Protein AF-A0A183KPL0-F1 (afdb_monomer_lite)

Structure (mmCIF, N/CA/C/O backbone):
data_AF-A0A183KPL0-F1
#
_entry.id   AF-A0A183KPL0-F1
#
loop_
_atom_site.group_PDB
_atom_site.id
_atom_site.type_symbol
_atom_site.label_atom_id
_atom_site.label_alt_id
_atom_site.label_comp_id
_atom_site.label_asym_id
_atom_site.label_entity_id
_atom_site.label_seq_id
_atom_site.pdbx_PDB_ins_code
_atom_site.Cartn_x
_atom_site.Cartn_y
_atom_site.Cartn_z
_atom_site.occupancy
_atom_site.B_iso_or_equiv
_atom_site.auth_seq_id
_atom_site.auth_comp_id
_atom_site.auth_asym_id
_atom_site.auth_atom_id
_atom_site.pdbx_PDB_model_num
ATOM 1 N N . MET A 1 1 ? 40.601 -4.378 -57.057 1.00 51.06 1 MET A N 1
ATOM 2 C CA . MET A 1 1 ? 39.256 -3.922 -56.635 1.00 51.06 1 MET A CA 1
ATOM 3 C C . MET A 1 1 ? 38.691 -4.946 -55.651 1.00 51.06 1 MET A C 1
ATOM 5 O O . MET A 1 1 ? 38.503 -6.078 -56.063 1.00 51.06 1 MET A O 1
ATOM 9 N N . LEU A 1 2 ? 38.488 -4.591 -54.373 1.00 55.47 2 LEU A N 1
ATOM 10 C CA . LEU A 1 2 ? 37.978 -5.483 -53.302 1.00 55.47 2 LEU A CA 1
ATOM 11 C C . LEU A 1 2 ? 36.997 -4.738 -52.357 1.00 55.47 2 LEU A C 1
ATOM 13 O O . LEU A 1 2 ? 37.082 -4.839 -51.141 1.00 55.47 2 LEU A O 1
ATOM 17 N N . LEU A 1 3 ? 36.081 -3.934 -52.907 1.00 63.94 3 LEU A N 1
ATOM 18 C CA . LEU A 1 3 ? 35.118 -3.117 -52.141 1.00 63.94 3 LEU A CA 1
ATOM 19 C C . LEU A 1 3 ? 33.725 -3.741 -51.838 1.00 63.94 3 LEU A C 1
ATOM 21 O O . LEU A 1 3 ? 33.065 -3.252 -50.922 1.00 63.94 3 LEU A O 1
ATOM 25 N N . PRO A 1 4 ? 33.217 -4.785 -52.531 1.00 68.69 4 PRO A N 1
ATOM 26 C CA . PRO A 1 4 ? 31.836 -5.229 -52.304 1.00 68.69 4 PRO A CA 1
ATOM 27 C C . PRO A 1 4 ? 31.646 -6.060 -51.023 1.00 68.69 4 PRO A C 1
ATOM 29 O O . PRO A 1 4 ? 30.597 -5.956 -50.392 1.00 68.69 4 PRO A O 1
ATOM 32 N N . LEU A 1 5 ? 32.654 -6.835 -50.598 1.00 66.62 5 LEU A N 1
ATOM 33 C CA . LEU A 1 5 ? 32.546 -7.713 -49.421 1.00 66.62 5 LEU A CA 1
ATOM 34 C C . LEU A 1 5 ? 32.454 -6.911 -48.109 1.00 66.62 5 LEU A C 1
ATOM 36 O O . LEU A 1 5 ? 31.577 -7.152 -47.285 1.00 66.62 5 LEU A O 1
ATOM 40 N N . THR A 1 6 ? 33.289 -5.879 -47.975 1.00 78.50 6 THR A N 1
ATOM 41 C CA . THR A 1 6 ? 33.370 -5.030 -46.773 1.00 78.50 6 THR A CA 1
ATOM 42 C C . THR A 1 6 ? 32.115 -4.179 -46.559 1.00 78.50 6 THR A C 1
ATOM 44 O O . THR A 1 6 ? 31.750 -3.843 -45.432 1.00 78.50 6 THR A O 1
ATOM 47 N N . THR A 1 7 ? 31.410 -3.843 -47.642 1.00 80.75 7 THR A N 1
ATOM 48 C CA . THR A 1 7 ? 30.152 -3.089 -47.577 1.00 80.75 7 THR A CA 1
ATOM 49 C C . THR A 1 7 ? 28.994 -3.977 -47.109 1.00 80.75 7 THR A C 1
ATOM 51 O O . THR A 1 7 ? 28.149 -3.521 -46.336 1.00 80.75 7 THR A O 1
ATOM 54 N N . ALA A 1 8 ? 28.973 -5.246 -47.533 1.00 83.81 8 ALA A N 1
ATOM 55 C CA . ALA A 1 8 ? 27.986 -6.232 -47.095 1.00 83.81 8 ALA A CA 1
ATOM 56 C C . ALA A 1 8 ? 28.159 -6.589 -45.609 1.00 83.81 8 ALA A C 1
ATOM 58 O O . ALA A 1 8 ? 27.177 -6.619 -44.866 1.00 83.81 8 ALA A O 1
ATOM 59 N N . GLU A 1 9 ? 29.398 -6.770 -45.146 1.00 87.19 9 GLU A N 1
ATOM 60 C CA . GLU A 1 9 ? 29.716 -7.016 -43.731 1.00 87.19 9 GLU A CA 1
ATOM 61 C C . GLU A 1 9 ? 29.196 -5.881 -42.836 1.00 87.19 9 GLU A C 1
ATOM 63 O O . GLU A 1 9 ? 28.419 -6.122 -41.910 1.00 87.19 9 GLU A O 1
ATOM 68 N N . LYS A 1 10 ? 29.499 -4.625 -43.190 1.00 90.44 10 LYS A N 1
ATOM 69 C CA . LYS A 1 10 ? 29.044 -3.440 -42.445 1.00 90.44 10 LYS A CA 1
ATOM 70 C C . LYS A 1 10 ? 27.518 -3.299 -42.405 1.00 90.44 10 LYS A C 1
ATOM 72 O O . LYS A 1 10 ? 26.953 -2.863 -41.401 1.00 90.44 10 LYS A O 1
ATOM 77 N N . TRP A 1 11 ?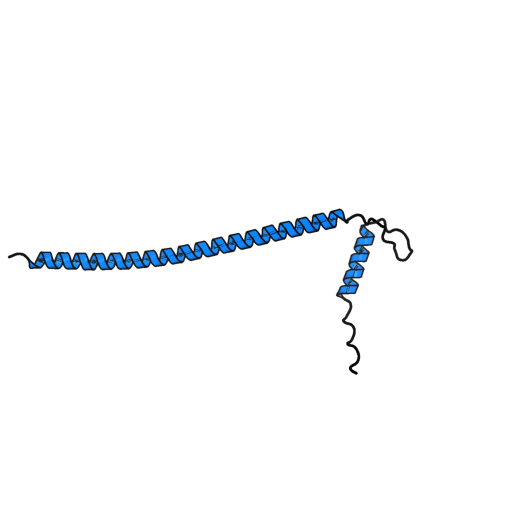 26.833 -3.662 -43.488 1.00 85.25 11 TRP A N 1
ATOM 78 C CA . TRP A 1 11 ? 25.368 -3.690 -43.528 1.00 85.25 11 TRP A CA 1
ATOM 79 C C . TRP A 1 11 ? 24.798 -4.741 -42.572 1.00 85.25 11 TRP A C 1
ATOM 81 O O . TRP A 1 11 ? 23.839 -4.472 -41.849 1.00 85.25 11 TRP A O 1
ATOM 91 N N . THR A 1 12 ? 25.423 -5.917 -42.532 1.00 91.62 12 THR A N 1
ATOM 92 C CA . THR A 1 12 ? 25.003 -7.037 -41.683 1.00 91.62 12 THR A CA 1
ATOM 93 C C . THR A 1 12 ? 25.176 -6.703 -40.200 1.00 91.62 12 THR A C 1
ATOM 95 O O . THR A 1 12 ? 24.269 -6.938 -39.400 1.00 91.62 12 THR A O 1
ATOM 98 N N . GLU A 1 13 ? 26.295 -6.075 -39.832 1.00 92.12 13 GLU A N 1
ATOM 99 C CA . GLU A 1 13 ? 26.539 -5.584 -38.471 1.00 92.12 13 GLU A CA 1
ATOM 100 C C . GLU A 1 13 ? 25.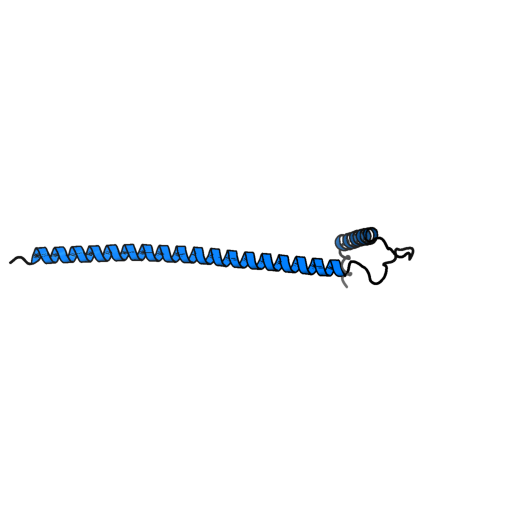518 -4.523 -38.039 1.00 92.12 13 GLU A C 1
ATOM 102 O O . GLU A 1 13 ? 24.998 -4.591 -36.925 1.00 92.12 13 GLU A O 1
ATOM 107 N N . ASN A 1 14 ? 25.170 -3.578 -38.919 1.00 91.25 14 ASN A N 1
ATOM 108 C CA . ASN A 1 14 ? 24.184 -2.538 -38.614 1.00 91.25 14 ASN A CA 1
ATOM 109 C C . ASN A 1 14 ? 22.778 -3.130 -38.394 1.00 91.25 14 ASN A C 1
ATOM 111 O O . ASN A 1 14 ? 22.099 -2.801 -37.420 1.00 91.25 14 ASN A O 1
ATOM 115 N N . VAL A 1 15 ? 22.363 -4.077 -39.243 1.00 94.19 15 VAL A N 1
ATOM 116 C CA . VAL A 1 15 ? 21.092 -4.803 -39.074 1.00 94.19 15 VAL A CA 1
ATOM 117 C C . VAL A 1 15 ? 21.077 -5.598 -37.761 1.00 94.19 15 VAL A C 1
ATOM 119 O O . VAL A 1 15 ? 20.074 -5.580 -37.038 1.00 94.19 15 VAL A O 1
ATOM 122 N N . LYS A 1 16 ? 22.191 -6.251 -37.403 1.00 95.81 16 LYS A N 1
ATOM 123 C CA . LYS A 1 16 ? 22.325 -6.984 -36.135 1.00 95.81 16 LYS A CA 1
ATOM 124 C C . LYS A 1 16 ? 22.218 -6.048 -34.930 1.00 95.81 16 LYS A C 1
ATOM 126 O O . LYS A 1 16 ? 21.392 -6.289 -34.052 1.00 95.81 16 LYS A O 1
ATOM 131 N N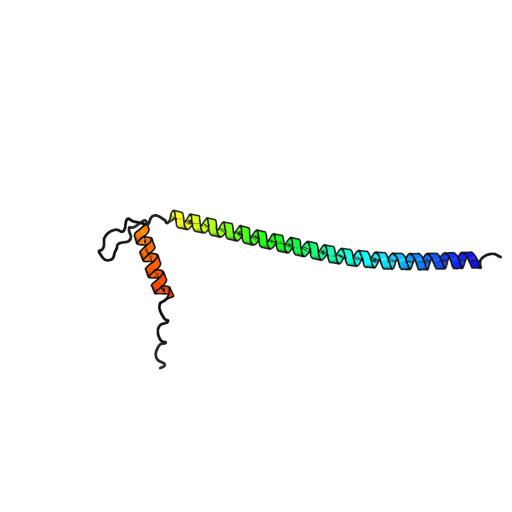 . ALA A 1 17 ? 22.969 -4.947 -34.929 1.00 92.38 17 ALA A N 1
ATOM 132 C CA . ALA A 1 17 ? 22.946 -3.951 -33.859 1.00 92.38 17 ALA A CA 1
ATOM 133 C C . ALA A 1 17 ? 21.553 -3.315 -33.688 1.00 92.38 17 ALA A C 1
ATOM 135 O O . ALA A 1 17 ? 21.079 -3.136 -32.565 1.00 92.38 17 ALA A O 1
ATOM 136 N N . HIS A 1 18 ? 20.849 -3.032 -34.789 1.00 91.25 18 HIS A N 1
ATOM 137 C CA . HIS A 1 18 ? 19.478 -2.521 -34.751 1.00 91.25 18 HIS A CA 1
ATOM 138 C C . HIS A 1 18 ? 18.494 -3.521 -34.117 1.00 91.25 18 HIS A C 1
ATOM 140 O O . HIS A 1 18 ? 17.617 -3.143 -33.330 1.00 91.25 18 HIS A O 1
ATOM 146 N N . THR A 1 19 ? 18.665 -4.809 -34.421 1.00 95.44 19 THR A N 1
ATOM 147 C CA . THR A 1 19 ? 17.844 -5.892 -33.866 1.00 95.44 19 THR A CA 1
ATOM 148 C C . THR A 1 19 ? 18.097 -6.066 -32.366 1.00 95.44 19 THR A C 1
ATOM 150 O O . THR A 1 19 ? 17.146 -6.102 -31.583 1.00 95.44 19 THR A O 1
ATOM 153 N N . GLU A 1 20 ? 19.365 -6.091 -31.946 1.00 94.69 20 GLU A N 1
ATOM 154 C CA . GLU A 1 20 ? 19.769 -6.175 -30.534 1.00 94.69 20 GLU A CA 1
ATOM 155 C C . GLU A 1 20 ? 19.241 -4.985 -29.722 1.00 94.69 20 GLU A C 1
ATOM 157 O O . GLU A 1 20 ? 18.653 -5.172 -28.655 1.00 94.69 20 GLU A O 1
ATOM 162 N N . HIS A 1 21 ? 19.363 -3.764 -30.251 1.00 87.44 21 HIS A N 1
ATOM 163 C CA . HIS A 1 21 ? 18.836 -2.562 -29.605 1.00 87.44 21 HIS A CA 1
ATOM 164 C C . HIS A 1 21 ? 17.309 -2.617 -29.439 1.00 87.44 21 HIS A C 1
ATOM 166 O O . HIS A 1 21 ? 16.764 -2.232 -28.400 1.00 87.44 21 HIS A O 1
ATOM 172 N N . THR A 1 22 ? 16.600 -3.133 -30.445 1.00 96.31 22 THR A N 1
ATOM 173 C CA . THR A 1 22 ? 15.144 -3.301 -30.386 1.00 96.31 22 THR A CA 1
ATOM 174 C C . THR A 1 22 ? 14.743 -4.297 -29.299 1.00 96.31 22 THR A C 1
ATOM 176 O O . THR A 1 22 ? 13.817 -4.028 -28.530 1.00 96.31 22 THR A O 1
ATOM 179 N N . GLU A 1 23 ? 15.449 -5.422 -29.193 1.00 95.94 23 GLU A N 1
ATOM 180 C CA . GLU A 1 23 ? 15.169 -6.439 -28.181 1.00 95.94 23 GLU A CA 1
ATOM 181 C C . GLU A 1 23 ? 15.498 -5.946 -26.763 1.00 95.94 23 GLU A C 1
ATOM 183 O O . GLU A 1 23 ? 14.667 -6.062 -25.858 1.00 95.94 23 GLU A O 1
ATOM 188 N N . ALA A 1 24 ? 16.640 -5.278 -26.580 1.00 94.38 24 ALA A N 1
ATOM 189 C CA . ALA A 1 24 ? 17.002 -4.647 -25.312 1.00 94.38 24 ALA A CA 1
ATOM 190 C C . ALA A 1 24 ? 15.948 -3.615 -24.866 1.00 94.38 24 ALA A C 1
ATOM 192 O O . ALA A 1 24 ? 15.514 -3.617 -23.711 1.00 94.38 24 ALA A O 1
ATOM 193 N N . ASN A 1 25 ? 15.452 -2.778 -25.784 1.00 92.44 25 ASN A N 1
ATOM 194 C CA . ASN A 1 25 ? 14.423 -1.783 -25.477 1.00 92.44 25 ASN A CA 1
ATOM 195 C C . ASN A 1 25 ? 13.087 -2.423 -25.047 1.00 92.44 25 ASN A C 1
ATOM 197 O O . ASN A 1 25 ? 12.415 -1.919 -24.142 1.00 92.44 25 ASN A O 1
ATOM 201 N N . LYS A 1 26 ? 12.694 -3.563 -25.639 1.00 96.00 26 LYS A N 1
ATOM 202 C CA . LYS A 1 26 ? 11.517 -4.324 -25.177 1.00 96.00 26 LYS A CA 1
ATOM 203 C C . LYS A 1 26 ? 11.703 -4.823 -23.744 1.00 96.00 26 LYS A C 1
ATOM 205 O O . LYS A 1 26 ? 10.794 -4.669 -22.924 1.00 96.00 26 LYS A O 1
ATOM 210 N N . GLN A 1 27 ? 12.871 -5.383 -23.425 1.00 92.38 27 GLN A N 1
ATOM 211 C CA . GLN A 1 27 ? 13.167 -5.877 -22.077 1.00 92.38 27 GLN A CA 1
ATOM 212 C C . GLN A 1 27 ? 13.155 -4.748 -21.042 1.00 92.38 27 GLN A C 1
ATOM 214 O O . GLN A 1 27 ? 12.555 -4.901 -19.976 1.00 92.38 27 GLN A O 1
ATOM 219 N N . VAL A 1 28 ? 13.725 -3.586 -21.376 1.00 94.81 28 VAL A N 1
ATOM 220 C CA . VAL A 1 28 ? 13.692 -2.389 -20.521 1.00 94.81 28 VAL A CA 1
ATOM 221 C C . VAL A 1 28 ? 12.255 -1.946 -20.243 1.00 94.81 28 VAL A C 1
ATOM 223 O O . VAL A 1 28 ? 11.904 -1.698 -19.088 1.00 94.81 28 VAL A O 1
ATOM 226 N N . LYS A 1 29 ? 11.387 -1.901 -21.263 1.00 94.50 29 LYS A N 1
ATOM 227 C CA . LYS A 1 29 ? 9.963 -1.559 -21.084 1.00 94.50 29 LYS A CA 1
ATOM 228 C C . LYS A 1 29 ? 9.242 -2.547 -20.165 1.00 94.50 29 LYS A C 1
ATOM 230 O O . LYS A 1 29 ? 8.506 -2.122 -19.275 1.00 94.50 29 LYS A O 1
ATOM 235 N N . LYS A 1 30 ? 9.491 -3.850 -20.331 1.00 93.25 30 LYS A N 1
ATOM 236 C CA . LYS A 1 30 ? 8.927 -4.894 -19.461 1.00 93.25 30 LYS A CA 1
ATOM 237 C C . LYS A 1 30 ? 9.401 -4.746 -18.012 1.00 93.25 30 LYS A C 1
ATOM 239 O O . LYS A 1 30 ? 8.588 -4.811 -17.094 1.00 93.25 30 LYS A O 1
ATOM 244 N N . ASN A 1 31 ? 10.695 -4.500 -17.799 1.00 89.75 31 ASN A N 1
ATOM 245 C CA . ASN A 1 31 ? 11.254 -4.274 -16.465 1.00 89.75 31 ASN A CA 1
ATOM 246 C C . ASN A 1 31 ? 10.631 -3.033 -15.807 1.00 89.75 31 ASN A C 1
ATOM 248 O O . ASN A 1 31 ? 10.178 -3.106 -14.666 1.00 89.75 31 ASN A O 1
ATOM 252 N N . ARG A 1 32 ? 10.509 -1.927 -16.553 1.00 93.75 32 ARG A N 1
ATOM 253 C CA . ARG A 1 32 ? 9.866 -0.699 -16.069 1.00 93.75 32 ARG A CA 1
ATOM 254 C C . ARG A 1 32 ? 8.441 -0.957 -15.574 1.00 93.75 32 ARG A C 1
ATOM 256 O O . ARG A 1 32 ? 8.108 -0.514 -14.479 1.00 93.75 32 ARG A O 1
ATOM 263 N N . ALA A 1 33 ? 7.635 -1.688 -16.344 1.00 93.44 33 ALA A N 1
ATOM 264 C CA . ALA A 1 33 ? 6.266 -2.030 -15.956 1.00 93.44 33 ALA A CA 1
ATOM 265 C C . ALA A 1 33 ? 6.223 -2.888 -14.677 1.00 93.44 33 ALA A C 1
ATOM 267 O O . ALA A 1 33 ? 5.484 -2.579 -13.745 1.00 93.44 33 ALA A O 1
ATOM 268 N N . ASN A 1 34 ? 7.069 -3.919 -14.588 1.00 92.31 34 ASN A N 1
ATOM 269 C CA . ASN A 1 34 ? 7.151 -4.772 -13.399 1.00 92.31 34 ASN A CA 1
ATOM 270 C C . ASN A 1 34 ? 7.581 -3.990 -12.148 1.00 92.31 34 ASN A C 1
ATOM 272 O O . ASN A 1 34 ? 7.024 -4.186 -11.069 1.00 92.31 34 ASN A O 1
ATOM 276 N N . LYS A 1 35 ? 8.557 -3.085 -12.290 1.00 91.12 35 LYS A N 1
ATOM 277 C CA . LYS A 1 35 ? 9.032 -2.233 -11.196 1.00 91.12 35 LYS A CA 1
ATOM 278 C C . LYS A 1 35 ? 7.941 -1.280 -10.710 1.00 91.12 35 LYS A C 1
ATOM 280 O O . LYS A 1 35 ? 7.809 -1.095 -9.505 1.00 91.12 35 LYS A O 1
ATOM 285 N N . GLN A 1 36 ? 7.161 -0.705 -11.625 1.00 93.00 36 GLN A N 1
ATOM 286 C CA . GLN A 1 36 ? 6.034 0.152 -11.266 1.00 93.00 36 GLN A CA 1
ATOM 287 C C . GLN A 1 36 ? 4.977 -0.621 -10.469 1.00 93.00 36 GLN A C 1
ATOM 289 O O . GLN A 1 36 ? 4.601 -0.172 -9.392 1.00 93.00 36 GLN A O 1
ATOM 294 N N . LYS A 1 37 ? 4.590 -1.817 -10.931 1.00 95.06 37 LYS A N 1
ATOM 295 C CA . LYS A 1 37 ? 3.638 -2.675 -10.213 1.00 95.06 37 LYS A CA 1
ATOM 296 C C . LYS A 1 37 ? 4.111 -3.015 -8.794 1.00 95.06 37 LYS A C 1
ATOM 298 O O . LYS A 1 37 ? 3.354 -2.889 -7.843 1.00 95.06 37 LYS A O 1
ATOM 303 N N . CYS A 1 38 ? 5.388 -3.374 -8.642 1.00 85.69 38 CYS A N 1
ATOM 304 C CA . CYS A 1 38 ? 5.982 -3.633 -7.328 1.00 85.69 38 CYS A CA 1
ATOM 305 C C . CYS A 1 38 ? 5.919 -2.397 -6.413 1.00 85.69 38 CYS A C 1
ATOM 307 O O . CYS A 1 38 ? 5.607 -2.509 -5.230 1.00 85.69 38 CYS A O 1
ATOM 309 N N . MET A 1 39 ? 6.181 -1.206 -6.959 1.00 89.31 39 MET A N 1
ATOM 310 C CA . MET A 1 39 ? 6.095 0.034 -6.190 1.00 89.31 39 MET A CA 1
ATOM 311 C C . MET A 1 39 ? 4.658 0.319 -5.727 1.00 89.31 39 MET A C 1
ATOM 313 O O . MET A 1 39 ? 4.459 0.699 -4.578 1.00 89.31 39 MET A O 1
ATOM 317 N N . GLU A 1 40 ? 3.663 0.113 -6.593 1.00 91.56 40 GLU A N 1
ATOM 318 C CA . GLU A 1 40 ? 2.241 0.287 -6.264 1.00 91.56 40 GLU A CA 1
ATOM 319 C C . GLU A 1 40 ? 1.794 -0.678 -5.153 1.00 91.56 40 GLU A C 1
ATOM 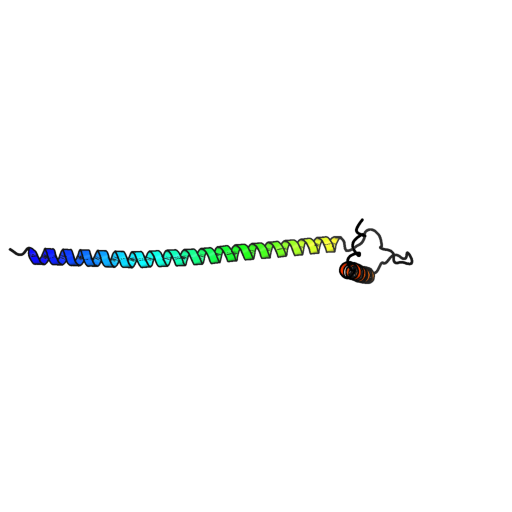321 O O . GLU A 1 40 ? 1.169 -0.244 -4.183 1.00 91.56 40 GLU A O 1
ATOM 326 N N . ASP A 1 41 ? 2.196 -1.953 -5.223 1.00 92.38 41 ASP A N 1
ATOM 327 C CA . ASP A 1 41 ? 1.901 -2.957 -4.190 1.00 92.38 41 ASP A CA 1
ATOM 328 C C . ASP A 1 41 ? 2.525 -2.587 -2.827 1.00 92.38 41 ASP A C 1
ATOM 330 O O . ASP A 1 41 ? 1.897 -2.749 -1.772 1.00 92.38 41 ASP A O 1
ATOM 334 N N . LEU A 1 42 ? 3.753 -2.050 -2.833 1.00 92.00 42 LEU A N 1
ATOM 335 C CA . LEU A 1 42 ? 4.434 -1.573 -1.625 1.00 92.00 42 LEU A CA 1
ATOM 336 C C . LEU A 1 42 ? 3.733 -0.355 -1.017 1.00 92.00 42 LEU A C 1
ATOM 338 O O . LEU A 1 42 ? 3.506 -0.325 0.195 1.00 92.00 42 LEU A O 1
ATOM 342 N N . VAL A 1 43 ? 3.369 0.629 -1.846 1.00 92.44 43 VAL A N 1
ATOM 343 C CA . VAL A 1 43 ? 2.636 1.827 -1.407 1.00 92.44 43 VAL A CA 1
ATOM 344 C C . VAL A 1 43 ? 1.297 1.425 -0.792 1.00 92.44 43 VAL A C 1
ATOM 346 O O . VAL A 1 43 ? 1.006 1.811 0.339 1.00 92.44 43 VAL A O 1
ATOM 349 N N . TRP A 1 44 ? 0.527 0.575 -1.475 1.00 91.12 44 TRP A N 1
ATOM 350 C CA . TRP A 1 44 ? -0.752 0.066 -0.979 1.00 91.12 44 TRP A CA 1
ATOM 351 C C . TRP A 1 44 ? -0.619 -0.654 0.370 1.00 91.12 44 TRP A C 1
ATOM 353 O O . TRP A 1 44 ? -1.397 -0.421 1.300 1.00 91.12 44 TRP A O 1
ATOM 363 N N . THR A 1 45 ? 0.400 -1.504 0.509 1.00 92.75 45 THR A N 1
ATOM 364 C CA . THR A 1 45 ? 0.666 -2.232 1.757 1.00 92.75 45 THR A CA 1
ATOM 365 C C . THR A 1 45 ? 1.026 -1.276 2.898 1.00 92.75 45 THR A C 1
ATOM 367 O O . THR A 1 45 ? 0.518 -1.427 4.012 1.00 92.75 45 THR A O 1
ATOM 370 N N . GLY A 1 46 ? 1.854 -0.264 2.621 1.00 89.75 46 GLY A N 1
ATOM 371 C CA . GLY A 1 46 ? 2.222 0.770 3.588 1.00 89.75 46 GLY A CA 1
ATOM 372 C C . GLY A 1 46 ? 1.020 1.591 4.060 1.00 89.75 46 GLY A C 1
ATOM 373 O O . GLY A 1 46 ? 0.843 1.789 5.264 1.00 89.75 46 GLY A O 1
ATOM 374 N N . GLU A 1 47 ? 0.149 2.009 3.139 1.00 90.12 47 GLU A N 1
ATOM 375 C CA . GLU A 1 47 ? -1.080 2.734 3.476 1.00 90.12 47 GLU A CA 1
ATOM 376 C C . GLU A 1 47 ? -2.023 1.901 4.347 1.00 90.12 47 GLU A C 1
ATOM 378 O O . GLU A 1 47 ? -2.539 2.398 5.353 1.00 90.12 47 GLU A O 1
ATOM 383 N N . LYS A 1 48 ? -2.236 0.628 3.992 1.00 93.38 48 LYS A N 1
ATOM 384 C CA . LYS A 1 48 ? -3.085 -0.280 4.770 1.00 93.38 48 LYS A CA 1
ATOM 385 C C . LYS A 1 48 ? -2.543 -0.460 6.190 1.00 93.38 48 LYS A C 1
ATOM 387 O O . LYS A 1 48 ? -3.292 -0.291 7.151 1.00 93.38 48 LYS A O 1
ATOM 392 N N . ALA A 1 49 ? -1.240 -0.706 6.329 1.00 89.06 49 ALA A N 1
ATOM 393 C CA . ALA A 1 49 ? -0.594 -0.829 7.633 1.00 89.06 49 ALA A CA 1
ATOM 394 C C . ALA A 1 49 ? -0.728 0.456 8.473 1.00 89.06 49 ALA A C 1
ATOM 396 O O . ALA A 1 49 ? -1.041 0.387 9.662 1.00 89.06 49 ALA A O 1
ATOM 397 N N . ALA A 1 50 ? -0.556 1.637 7.869 1.00 88.06 50 ALA A N 1
ATOM 398 C CA . ALA A 1 50 ? -0.727 2.915 8.561 1.00 88.06 50 ALA A CA 1
ATOM 399 C C . ALA A 1 50 ? -2.171 3.128 9.053 1.00 88.06 50 ALA A C 1
ATOM 401 O O . ALA A 1 50 ? -2.382 3.588 10.180 1.00 88.06 50 ALA A O 1
ATOM 402 N N . ARG A 1 51 ? -3.173 2.758 8.243 1.00 89.44 51 ARG A N 1
ATOM 403 C CA . ARG A 1 51 ? -4.590 2.798 8.643 1.00 89.44 51 ARG A CA 1
ATOM 404 C C . ARG A 1 51 ? -4.866 1.863 9.818 1.00 89.44 51 ARG A C 1
ATOM 406 O O . ARG A 1 51 ? -5.472 2.300 10.796 1.00 89.44 51 ARG A O 1
ATOM 413 N N . ASP A 1 52 ? -4.363 0.633 9.776 1.00 88.19 52 ASP A N 1
ATOM 414 C CA . ASP A 1 52 ? -4.538 -0.342 10.859 1.00 88.19 52 ASP A CA 1
ATOM 415 C C . ASP A 1 52 ? -3.881 0.130 12.168 1.00 88.19 52 ASP A C 1
ATOM 417 O O . ASP A 1 52 ? -4.479 0.043 13.246 1.00 88.19 52 ASP A O 1
ATOM 421 N N . VAL A 1 53 ? -2.678 0.714 12.092 1.00 88.31 53 VAL A N 1
ATOM 422 C CA . VAL A 1 53 ? -2.000 1.324 13.250 1.00 88.31 53 VAL A CA 1
ATOM 423 C C . VAL A 1 53 ? -2.823 2.480 13.828 1.00 88.31 53 VAL A C 1
ATOM 425 O O . VAL A 1 53 ? -2.996 2.562 15.050 1.00 88.31 53 VAL A O 1
ATOM 428 N N . ASN A 1 54 ? -3.378 3.347 12.977 1.00 86.69 54 ASN A N 1
ATOM 429 C CA . ASN A 1 54 ? -4.244 4.443 13.413 1.00 86.69 54 ASN A CA 1
ATOM 430 C C . ASN A 1 54 ? -5.523 3.931 14.089 1.00 86.69 54 ASN A C 1
ATOM 432 O O . ASN A 1 54 ? -5.883 4.424 15.160 1.00 86.69 54 ASN A O 1
ATOM 436 N N . MET A 1 55 ? -6.165 2.896 13.541 1.00 80.12 55 MET A N 1
ATOM 437 C CA . MET A 1 55 ? -7.339 2.263 14.153 1.00 80.12 55 MET A CA 1
ATOM 438 C C . MET A 1 55 ? -7.013 1.645 15.515 1.00 80.12 55 MET A C 1
ATOM 440 O O . MET A 1 55 ? -7.754 1.839 16.482 1.00 80.12 55 MET A O 1
ATOM 444 N N . LYS A 1 56 ? -5.862 0.977 15.643 1.00 87.56 56 LYS A N 1
ATOM 445 C CA . LYS A 1 56 ? -5.382 0.446 16.927 1.00 87.56 56 LYS A CA 1
ATOM 446 C C . LYS A 1 56 ? -5.164 1.560 17.954 1.00 87.56 56 LYS A C 1
ATOM 448 O O . LYS A 1 56 ? -5.559 1.416 19.113 1.00 87.56 56 LYS A O 1
ATOM 453 N N . LYS A 1 57 ? -4.582 2.692 17.544 1.00 91.31 57 LYS A N 1
ATOM 454 C CA . LYS A 1 57 ? -4.394 3.870 18.409 1.00 91.31 57 LYS A CA 1
ATOM 455 C C . LYS A 1 57 ? -5.729 4.473 18.850 1.00 91.31 57 LYS A C 1
ATOM 457 O O . LYS A 1 57 ? -5.878 4.792 20.032 1.00 91.31 57 LYS A O 1
ATOM 462 N N . LEU A 1 58 ? -6.695 4.600 17.938 1.00 81.75 58 LEU A N 1
ATOM 463 C CA . LEU A 1 58 ? -8.046 5.069 18.253 1.00 81.75 58 LEU A CA 1
ATOM 464 C C . LEU A 1 58 ? -8.721 4.145 19.271 1.00 81.75 58 LEU A C 1
ATOM 466 O O . LEU A 1 58 ? -9.149 4.618 20.320 1.00 81.75 58 LEU A O 1
ATOM 470 N N . CYS A 1 59 ? -8.715 2.831 19.034 1.00 77.00 59 CYS A N 1
ATOM 471 C CA . CYS A 1 59 ? -9.288 1.842 19.950 1.00 77.00 59 CYS A CA 1
ATOM 472 C C . CYS A 1 59 ? -8.647 1.903 21.348 1.00 77.00 59 CYS A C 1
ATOM 474 O O . CYS A 1 59 ? -9.350 1.978 22.356 1.00 77.00 59 CYS A O 1
ATOM 476 N N . ASN A 1 60 ? -7.314 1.977 21.426 1.00 78.50 60 ASN A N 1
ATOM 477 C CA . ASN A 1 60 ? -6.603 2.120 22.700 1.00 78.50 60 ASN A CA 1
ATOM 478 C C . ASN A 1 60 ? -6.956 3.428 23.424 1.00 78.50 60 ASN A C 1
ATOM 480 O O . ASN A 1 60 ? -7.136 3.435 24.643 1.00 78.50 60 ASN A O 1
ATOM 484 N N . THR A 1 61 ? -7.086 4.534 22.687 1.00 79.88 61 THR A N 1
ATOM 485 C CA . THR A 1 61 ? -7.475 5.834 23.254 1.00 79.88 61 THR A CA 1
ATOM 486 C C . THR A 1 61 ? -8.906 5.796 23.790 1.00 79.88 61 THR A C 1
ATOM 488 O O . THR A 1 61 ? -9.150 6.263 24.904 1.00 79.88 61 THR A O 1
ATOM 491 N N . THR A 1 62 ? -9.839 5.192 23.050 1.00 75.19 62 THR A N 1
ATOM 492 C CA . THR A 1 62 ? -11.229 4.996 23.487 1.00 75.19 62 THR A CA 1
ATOM 493 C C . THR A 1 62 ? -11.301 4.095 24.716 1.00 75.19 62 THR A C 1
ATOM 495 O O . THR A 1 62 ? -11.972 4.448 25.683 1.00 75.19 62 THR A O 1
ATOM 498 N N . LYS A 1 63 ? -10.542 2.992 24.745 1.00 79.44 63 LYS A N 1
ATOM 499 C CA . LYS A 1 63 ? -10.443 2.096 25.909 1.00 79.44 63 LYS A CA 1
ATOM 500 C C . LYS A 1 63 ? -9.908 2.823 27.146 1.00 79.44 63 LYS A C 1
ATOM 502 O O . LYS A 1 63 ? -10.465 2.672 28.230 1.00 79.44 63 LYS A O 1
ATOM 507 N N . ASN A 1 64 ? -8.882 3.663 26.986 1.00 79.88 64 ASN A N 1
ATOM 508 C CA . ASN A 1 64 ? -8.359 4.492 28.075 1.00 79.88 64 ASN A CA 1
ATOM 509 C C . ASN A 1 64 ? -9.368 5.544 28.555 1.00 79.88 64 ASN A C 1
ATOM 511 O O . ASN A 1 64 ? -9.469 5.770 29.759 1.00 79.88 64 ASN A O 1
ATOM 515 N N . ARG A 1 65 ? -10.126 6.185 27.653 1.00 71.12 65 ARG A N 1
ATOM 516 C CA . ARG A 1 65 ? -11.196 7.119 28.043 1.00 71.12 65 ARG A CA 1
ATOM 517 C C . ARG A 1 65 ? -12.308 6.391 28.798 1.00 71.12 65 ARG A C 1
ATOM 519 O O . ARG A 1 65 ? -12.624 6.797 29.908 1.00 71.12 65 ARG A O 1
ATOM 526 N N . ALA A 1 66 ? -12.820 5.283 28.268 1.00 65.88 66 ALA A N 1
ATOM 527 C CA . ALA A 1 66 ? -13.847 4.477 28.928 1.00 65.88 66 ALA A CA 1
ATOM 528 C C . ALA A 1 66 ? -13.400 3.970 30.315 1.00 65.88 66 ALA A C 1
ATOM 530 O O . ALA A 1 66 ? -14.175 4.011 31.265 1.00 65.88 66 ALA A O 1
ATOM 531 N N . GLY A 1 67 ? -12.134 3.562 30.466 1.00 67.56 67 GLY A N 1
ATOM 532 C CA . GLY A 1 67 ? -11.570 3.151 31.757 1.00 67.56 67 GLY A CA 1
ATOM 533 C C . GLY A 1 67 ? -11.483 4.284 32.788 1.00 67.56 67 GLY A C 1
ATOM 534 O O . GLY A 1 67 ? -11.745 4.052 33.969 1.00 67.56 67 GLY A O 1
ATOM 535 N N . LYS A 1 68 ? -11.180 5.517 32.356 1.00 67.31 68 LYS A N 1
ATOM 536 C CA . LYS A 1 68 ? -11.158 6.707 33.230 1.00 67.31 68 LYS A CA 1
ATOM 537 C C . LYS A 1 68 ? -12.551 7.106 33.737 1.00 67.31 68 LYS A C 1
ATOM 539 O O . LYS A 1 68 ? -12.645 7.614 34.846 1.00 67.31 68 LYS A O 1
ATOM 544 N N . TYR A 1 69 ? -13.613 6.815 32.981 1.00 58.25 69 TYR A N 1
ATOM 545 C CA . TYR A 1 69 ? -15.012 7.023 33.392 1.00 58.25 69 TYR A CA 1
ATOM 546 C C . TYR A 1 69 ? -15.639 5.806 34.102 1.00 58.25 69 TYR A C 1
ATOM 548 O O . TYR A 1 69 ? -16.842 5.783 34.337 1.00 58.25 69 TYR A O 1
ATOM 556 N N . SER A 1 70 ? -14.849 4.785 34.463 1.00 59.91 70 SER A N 1
ATOM 557 C CA . SER A 1 70 ? -15.367 3.553 35.090 1.00 59.91 70 SER A CA 1
ATOM 558 C C . SER A 1 70 ? -15.921 3.738 36.507 1.00 59.91 70 SER A C 1
ATOM 560 O O . SER A 1 70 ? -16.588 2.840 37.016 1.00 59.91 70 SER A O 1
ATOM 562 N N . LYS A 1 71 ? -15.678 4.894 37.134 1.00 62.09 71 LYS A N 1
ATOM 563 C CA . LYS A 1 71 ? -16.339 5.304 38.372 1.00 62.09 71 LYS A CA 1
ATOM 564 C C . LYS A 1 71 ? -17.321 6.431 38.048 1.00 62.09 71 LYS A C 1
ATOM 566 O O . LYS A 1 71 ? -16.869 7.524 37.706 1.00 62.09 71 LYS A O 1
ATOM 571 N N . PRO A 1 72 ? -18.637 6.192 38.148 1.00 59.84 72 PRO A N 1
ATOM 572 C CA . PRO A 1 72 ? -19.615 7.267 38.137 1.00 59.84 72 PRO A CA 1
ATOM 573 C C . PRO A 1 72 ? -19.291 8.246 39.272 1.00 59.84 72 PRO A C 1
ATOM 575 O O . PRO A 1 72 ? -19.178 7.836 40.424 1.00 59.84 72 PRO A O 1
ATOM 578 N N . GLU A 1 73 ? -19.159 9.538 38.970 1.00 63.56 73 GLU A N 1
ATOM 579 C CA . GLU A 1 73 ? -19.019 10.592 39.991 1.00 63.56 73 GLU A CA 1
ATOM 580 C C . GLU A 1 73 ? -20.270 10.680 40.888 1.00 63.56 73 GLU A C 1
ATOM 582 O O . GLU A 1 73 ? -20.216 11.159 42.019 1.00 63.56 73 GLU A O 1
ATOM 587 N N . ARG A 1 74 ? -21.402 10.152 40.400 1.00 65.06 74 ARG A N 1
ATOM 588 C CA . ARG A 1 74 ? -22.654 9.988 41.139 1.00 65.06 74 ARG A CA 1
ATOM 589 C C . ARG A 1 74 ? -23.138 8.539 41.030 1.00 65.06 74 ARG A C 1
ATOM 591 O O . ARG A 1 74 ? -23.205 8.034 39.909 1.00 65.06 74 ARG A O 1
ATOM 598 N N . PRO A 1 75 ? -23.500 7.876 42.141 1.00 62.53 75 PRO A N 1
ATOM 599 C CA . PRO A 1 75 ? -24.105 6.549 42.102 1.00 62.53 75 PRO A CA 1
ATOM 600 C C . PRO A 1 75 ? -25.356 6.550 41.217 1.00 62.53 75 PRO A C 1
ATOM 602 O O . PRO A 1 75 ? -26.193 7.447 41.324 1.00 62.53 75 PRO A O 1
ATOM 605 N N . VAL A 1 76 ? -25.486 5.555 40.339 1.00 63.97 76 VAL A N 1
ATOM 606 C CA . VAL A 1 76 ? -26.743 5.318 39.614 1.00 63.97 76 VAL A CA 1
ATOM 607 C C . VAL A 1 76 ? -27.671 4.591 40.570 1.00 63.97 76 VAL A C 1
ATOM 609 O O . VAL A 1 76 ? -27.264 3.605 41.175 1.00 63.97 76 VAL A O 1
ATOM 612 N N . ASN A 1 77 ? -28.894 5.078 40.738 1.00 66.44 77 ASN A N 1
ATOM 613 C CA . ASN A 1 77 ? -29.854 4.427 41.618 1.00 66.44 77 ASN A CA 1
ATOM 614 C C . ASN A 1 77 ? -30.655 3.357 40.865 1.00 66.44 77 ASN A C 1
ATOM 616 O O . ASN A 1 77 ? -30.972 3.518 39.681 1.00 66.44 77 ASN A O 1
ATOM 620 N N . ASN A 1 78 ? -31.003 2.274 41.560 1.00 63.31 78 ASN A N 1
ATOM 621 C CA . ASN A 1 78 ? -31.988 1.317 41.067 1.00 63.31 78 ASN A CA 1
ATOM 622 C C . ASN A 1 78 ? -33.422 1.897 41.134 1.00 63.31 78 ASN A C 1
ATOM 624 O O . ASN A 1 78 ? -33.618 3.022 41.599 1.00 63.31 78 ASN A O 1
ATOM 628 N N . GLU A 1 79 ? -34.426 1.165 40.640 1.00 71.62 79 GLU A N 1
ATOM 629 C CA . GLU A 1 79 ? -35.843 1.585 40.728 1.00 71.62 79 GLU A CA 1
ATOM 630 C C . GLU A 1 79 ? -36.301 1.849 42.174 1.00 71.62 79 GLU A C 1
ATOM 632 O O . GLU A 1 79 ? -37.093 2.759 42.413 1.00 71.62 79 GLU A O 1
ATOM 637 N N . ASP A 1 80 ? -35.686 1.175 43.149 1.00 73.12 80 ASP A N 1
ATOM 638 C CA . ASP A 1 80 ? -35.925 1.362 44.586 1.00 73.12 80 ASP A CA 1
ATOM 639 C C . ASP A 1 80 ? -35.154 2.546 45.199 1.00 73.12 80 ASP A C 1
ATOM 641 O O . ASP A 1 80 ? -35.063 2.678 46.422 1.00 73.12 80 ASP A O 1
ATOM 645 N N . ARG A 1 81 ? -34.555 3.409 44.368 1.00 60.19 81 ARG A N 1
ATOM 646 C CA . ARG A 1 81 ? -33.722 4.557 44.771 1.00 60.19 81 ARG A CA 1
ATOM 647 C C . ARG A 1 81 ? -32.487 4.201 45.615 1.00 60.19 81 ARG A C 1
ATOM 649 O O . ARG A 1 81 ? -31.908 5.092 46.239 1.00 60.19 81 ARG A O 1
ATOM 656 N N . LYS A 1 82 ? -32.042 2.941 45.630 1.00 72.19 82 LYS A N 1
ATOM 657 C CA . LYS A 1 82 ? -30.794 2.538 46.295 1.00 72.19 82 LYS A CA 1
ATOM 658 C C . LYS A 1 82 ? -29.582 2.799 45.391 1.00 72.19 82 LYS A C 1
ATOM 660 O O . LYS A 1 82 ? -29.650 2.469 44.205 1.00 72.19 82 LYS A O 1
ATOM 665 N N . PRO A 1 83 ? -28.464 3.322 45.934 1.00 62.47 83 PRO A N 1
ATOM 666 C CA . PRO A 1 83 ? -27.214 3.468 45.192 1.00 62.47 83 PRO A CA 1
ATOM 667 C C . PRO A 1 83 ? -26.719 2.109 44.680 1.00 62.47 83 PRO A C 1
ATOM 669 O O . PRO A 1 83 ? -26.376 1.242 45.482 1.00 62.47 83 PRO A O 1
ATOM 672 N N .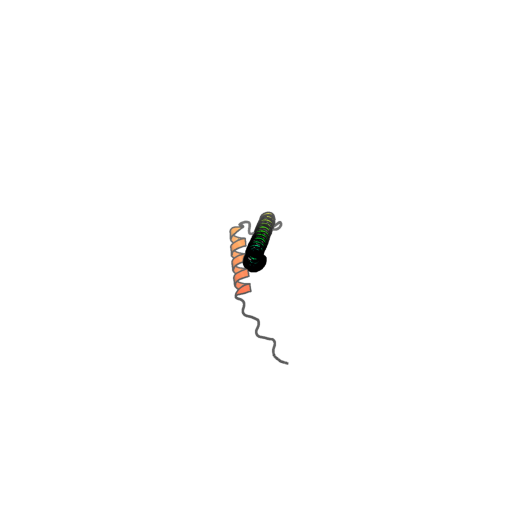 MET A 1 84 ? -26.650 1.920 43.358 1.00 62.41 84 MET A N 1
ATOM 673 C CA . MET A 1 84 ? -26.013 0.744 42.757 1.00 62.41 84 MET A CA 1
ATOM 674 C C . MET A 1 84 ? -24.498 0.931 42.834 1.00 62.41 84 MET A C 1
ATOM 676 O O . MET A 1 84 ? -23.894 1.647 42.033 1.00 62.41 84 MET A O 1
ATOM 680 N N . THR A 1 85 ? -23.884 0.320 43.842 1.00 62.12 85 THR A N 1
ATOM 681 C CA . THR A 1 85 ? -22.431 0.313 44.058 1.00 62.12 85 THR A CA 1
ATOM 682 C C . THR A 1 85 ? -21.725 -0.816 43.299 1.00 62.12 85 THR A C 1
ATOM 684 O O . THR A 1 85 ? -20.502 -0.776 43.153 1.00 62.12 85 THR A O 1
ATOM 687 N N . GLU A 1 86 ? -22.462 -1.796 42.758 1.00 65.69 86 GLU A N 1
ATOM 688 C CA . GLU A 1 86 ? -21.902 -2.900 41.974 1.00 65.69 86 GLU A CA 1
ATOM 689 C C . GLU A 1 86 ? -21.878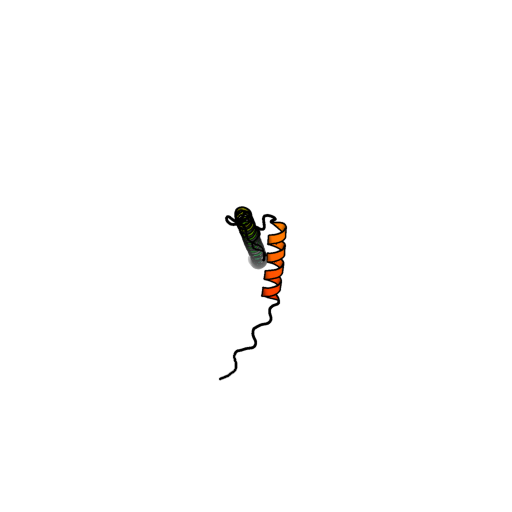 -2.592 40.465 1.00 65.69 86 GLU A C 1
ATOM 691 O O . GLU A 1 86 ? -22.893 -2.613 39.769 1.00 65.69 86 GLU A O 1
ATOM 696 N N . ILE A 1 87 ? -20.670 -2.393 39.920 1.00 66.31 87 ILE A N 1
ATOM 697 C CA . ILE A 1 87 ? -20.395 -2.192 38.479 1.00 66.31 87 ILE A CA 1
ATOM 698 C C . ILE A 1 87 ? -21.042 -3.286 37.603 1.00 66.31 87 ILE A C 1
ATOM 700 O O . ILE A 1 87 ? -21.389 -3.040 36.446 1.00 66.31 87 ILE A O 1
ATOM 704 N N . ARG A 1 88 ? -21.204 -4.503 38.143 1.00 69.75 88 ARG A N 1
ATOM 705 C CA . ARG A 1 88 ? -21.825 -5.636 37.445 1.00 69.75 88 ARG A CA 1
ATOM 706 C C . ARG A 1 88 ? -23.315 -5.400 37.191 1.00 69.75 88 ARG A C 1
ATOM 708 O O . ARG A 1 88 ? -23.770 -5.615 36.073 1.00 69.75 88 ARG A O 1
ATOM 715 N N . GLU A 1 89 ? -24.047 -4.901 38.181 1.00 71.81 89 GLU A N 1
ATOM 716 C CA . GLU A 1 89 ? -25.478 -4.609 38.045 1.00 71.81 89 GLU A CA 1
ATOM 717 C C . GLU A 1 89 ? -25.723 -3.424 37.107 1.00 71.81 89 GLU A C 1
ATOM 719 O O . GLU A 1 89 ? -26.619 -3.476 36.268 1.00 71.81 89 GLU A O 1
ATOM 724 N N . GLN A 1 90 ? -24.873 -2.387 37.163 1.00 70.19 90 GLN A N 1
ATOM 725 C CA . GLN A 1 90 ? -24.923 -1.293 36.186 1.00 70.19 90 GLN A CA 1
ATOM 726 C C . GLN A 1 90 ? -24.726 -1.800 34.755 1.00 70.19 90 GLN A C 1
ATOM 728 O O . GLN A 1 90 ? -25.448 -1.372 33.859 1.00 70.19 90 GLN A O 1
ATOM 733 N N . ARG A 1 91 ? -23.764 -2.704 34.522 1.00 74.88 91 ARG A N 1
ATOM 734 C CA . ARG A 1 91 ? -23.537 -3.281 33.188 1.00 74.88 91 ARG A CA 1
ATOM 735 C C . ARG A 1 91 ? -24.733 -4.078 32.688 1.00 74.88 91 ARG A C 1
ATOM 737 O O . ARG A 1 91 ? -25.089 -3.901 31.531 1.00 74.88 91 ARG A O 1
ATOM 744 N N . ASN A 1 92 ? -25.347 -4.901 33.535 1.00 79.25 92 ASN A N 1
ATOM 745 C CA . ASN A 1 92 ? -26.521 -5.685 33.148 1.00 79.25 92 ASN A CA 1
ATOM 746 C C . ASN A 1 92 ? -27.682 -4.771 32.731 1.00 79.25 92 ASN A C 1
ATOM 748 O O . ASN A 1 92 ? -28.260 -4.969 31.671 1.00 79.25 92 ASN A O 1
ATOM 752 N N . ARG A 1 93 ? -27.918 -3.683 33.472 1.00 79.44 93 ARG A N 1
ATOM 753 C CA . ARG A 1 93 ? -28.932 -2.683 33.110 1.00 79.44 93 ARG A CA 1
ATOM 754 C C . ARG A 1 93 ? -28.626 -1.932 31.816 1.00 79.44 93 ARG A C 1
ATOM 756 O O . ARG A 1 93 ? -29.532 -1.630 31.049 1.00 79.44 93 ARG A O 1
ATOM 763 N N . TRP A 1 94 ? -27.353 -1.619 31.562 1.00 76.81 94 TRP A N 1
ATOM 764 C CA . TRP A 1 94 ? -26.946 -1.039 30.280 1.00 76.81 94 TRP A CA 1
ATOM 765 C C . TRP A 1 94 ? -27.195 -2.011 29.123 1.00 76.81 94 TRP A C 1
ATOM 767 O O . TRP A 1 94 ? -27.653 -1.570 28.076 1.00 76.81 94 TRP A O 1
ATOM 777 N N . VAL A 1 95 ? -26.923 -3.309 29.306 1.00 78.69 95 VAL A N 1
ATOM 778 C CA . VAL A 1 95 ? -27.214 -4.345 28.300 1.00 78.69 95 VAL A CA 1
ATOM 779 C C . VAL A 1 95 ? -28.715 -4.412 28.016 1.00 78.69 95 VAL A C 1
ATOM 781 O O . VAL A 1 95 ? -29.092 -4.281 26.857 1.00 78.69 95 VAL A O 1
ATOM 784 N N . GLU A 1 96 ? -29.556 -4.498 29.048 1.00 82.38 96 GLU A N 1
ATOM 785 C CA . GLU A 1 96 ? -31.022 -4.520 28.912 1.00 82.38 96 GLU A CA 1
ATOM 786 C C . GLU A 1 96 ? -31.558 -3.274 28.190 1.00 82.38 96 GLU A C 1
ATOM 788 O O . GLU A 1 96 ? -32.317 -3.388 27.231 1.00 82.38 96 GLU A O 1
ATOM 793 N N . TYR A 1 97 ? -31.109 -2.077 28.585 1.00 75.81 97 TYR A N 1
ATOM 794 C CA . TYR A 1 97 ? -31.524 -0.822 27.952 1.00 75.81 97 TYR A CA 1
ATOM 795 C C . TYR A 1 97 ? -31.117 -0.743 26.473 1.00 75.81 97 TYR A C 1
ATOM 797 O O . TYR A 1 97 ? -31.886 -0.272 25.634 1.00 75.81 97 TYR A O 1
ATOM 805 N N . PHE A 1 98 ? -29.905 -1.192 26.130 1.00 77.00 98 PHE A N 1
ATOM 806 C CA . PHE A 1 98 ? -29.463 -1.220 24.736 1.00 77.00 98 PHE A CA 1
ATOM 807 C C . PHE A 1 98 ? -30.212 -2.277 23.921 1.00 77.00 98 PHE A C 1
ATOM 809 O O . PHE A 1 98 ? -30.566 -2.002 22.776 1.00 77.00 98 PHE A O 1
ATOM 816 N N . GLU A 1 99 ? -30.492 -3.449 24.489 1.00 82.19 99 GLU A N 1
ATOM 817 C CA . GLU A 1 99 ? -31.327 -4.463 23.843 1.00 82.19 99 GLU A CA 1
ATOM 818 C C . GLU A 1 99 ? -32.741 -3.937 23.587 1.00 82.19 99 GLU A C 1
ATOM 820 O O . GLU A 1 99 ? -33.239 -4.073 22.472 1.00 82.19 99 GLU A O 1
ATOM 825 N N . GLU A 1 100 ? -33.370 -3.272 24.554 1.00 83.62 100 GLU A N 1
ATOM 826 C CA . GLU A 1 100 ? -34.679 -2.649 24.353 1.00 83.62 100 GLU A CA 1
ATOM 827 C C . GLU A 1 100 ? -34.622 -1.580 23.254 1.00 83.62 100 GLU A C 1
ATOM 829 O O . GLU A 1 100 ? -35.458 -1.571 22.353 1.00 83.62 100 GLU A O 1
ATOM 834 N N . LEU A 1 101 ? -33.601 -0.716 23.265 1.00 77.25 101 LEU A N 1
ATOM 835 C CA . LEU A 1 101 ? -33.444 0.352 22.279 1.00 77.25 101 LEU A CA 1
ATOM 836 C C . LEU A 1 101 ? -33.268 -0.176 20.846 1.00 77.25 101 LEU A C 1
ATOM 838 O O . LEU A 1 101 ? -33.848 0.391 19.921 1.00 77.25 101 LEU A O 1
ATOM 842 N N . PHE A 1 102 ? -32.470 -1.230 20.651 1.00 74.50 102 PHE A N 1
ATOM 843 C CA . PHE A 1 102 ? -32.197 -1.790 19.321 1.00 74.50 102 PHE A CA 1
ATOM 844 C C . PHE A 1 102 ? -33.287 -2.740 18.823 1.00 74.50 102 PHE A C 1
ATOM 846 O O . PHE A 1 102 ? -33.448 -2.884 17.612 1.00 74.50 102 PHE A O 1
ATOM 853 N N . ASN A 1 103 ? -34.045 -3.359 19.729 1.00 84.00 103 ASN A N 1
ATOM 854 C CA . ASN A 1 103 ? -35.170 -4.226 19.379 1.00 84.00 103 ASN A CA 1
ATOM 855 C C . ASN A 1 103 ? -36.516 -3.487 19.374 1.00 84.00 103 ASN A C 1
ATOM 857 O O . ASN A 1 103 ? -37.533 -4.075 19.004 1.00 84.00 103 ASN A O 1
ATOM 861 N N . ARG A 1 104 ? -36.547 -2.203 19.761 1.00 81.81 104 ARG A N 1
ATOM 862 C CA . ARG A 1 104 ? -37.750 -1.374 19.695 1.00 81.81 104 ARG A CA 1
ATOM 863 C C . ARG A 1 104 ? -38.185 -1.227 18.232 1.00 81.81 104 ARG A C 1
ATOM 865 O O . ARG A 1 104 ? -37.451 -0.632 17.439 1.00 81.81 104 ARG A O 1
ATOM 872 N N . PRO A 1 105 ? -39.380 -1.713 17.856 1.00 74.94 105 PRO A N 1
ATOM 873 C CA . PRO A 1 105 ? -39.892 -1.521 16.509 1.00 74.94 105 PRO A CA 1
ATOM 874 C C . PRO A 1 105 ? -40.090 -0.027 16.237 1.00 74.94 105 PRO A C 1
ATOM 876 O O . PRO A 1 105 ? -40.423 0.746 17.144 1.00 74.94 105 PRO A O 1
ATOM 879 N N . ALA A 1 106 ? -39.877 0.379 14.983 1.00 68.25 106 ALA A N 1
ATOM 880 C CA . ALA A 1 106 ? -40.132 1.748 14.559 1.00 68.25 106 ALA A CA 1
ATOM 881 C C . ALA A 1 106 ? -41.567 2.142 14.957 1.00 68.25 106 ALA A C 1
ATOM 883 O O . ALA A 1 106 ? -42.483 1.332 14.770 1.00 68.25 106 ALA A O 1
ATOM 884 N N . PRO A 1 107 ? -41.781 3.348 15.518 1.00 70.69 107 PRO A N 1
ATOM 885 C CA . PRO A 1 107 ? -43.130 3.830 15.763 1.00 70.69 107 PRO A CA 1
ATOM 886 C C . PRO A 1 107 ? -43.921 3.724 14.454 1.00 70.69 107 PRO A C 1
ATOM 888 O O . PRO A 1 107 ? -43.386 4.122 13.415 1.00 70.69 107 PRO A O 1
ATOM 891 N N . PRO A 1 108 ? -45.148 3.177 14.465 1.00 71.25 108 PRO A N 1
ATOM 892 C CA . PRO A 1 108 ? -45.977 3.192 13.273 1.00 71.25 108 PRO A CA 1
ATOM 893 C C . PRO A 1 108 ? -46.125 4.651 12.839 1.00 71.25 108 PRO A C 1
ATOM 895 O O . PRO A 1 108 ? -46.391 5.520 13.673 1.00 71.25 108 PRO A O 1
ATOM 898 N N . ASN A 1 109 ? -45.842 4.906 11.560 1.00 68.75 109 ASN A N 1
ATOM 899 C CA . ASN A 1 109 ? -45.840 6.241 10.969 1.00 68.75 109 ASN A CA 1
ATOM 900 C C . ASN A 1 109 ? -47.085 7.028 11.413 1.00 68.75 109 ASN A C 1
ATOM 902 O O . ASN A 1 109 ? -48.178 6.466 11.511 1.00 68.75 109 ASN A O 1
ATOM 906 N N . SER A 1 110 ? -46.901 8.320 11.698 1.00 60.59 110 SER A N 1
ATOM 907 C CA . SER A 1 110 ? -47.995 9.249 11.992 1.00 60.59 110 SER A CA 1
ATOM 908 C C . SER A 1 110 ? -49.093 9.139 10.927 1.00 60.59 110 SER A C 1
ATOM 910 O O . SER A 1 110 ? -48.752 8.972 9.755 1.00 60.59 110 SER A O 1
ATOM 912 N N . PRO A 1 111 ? -50.378 9.238 11.308 1.00 61.53 111 PRO A N 1
ATOM 913 C CA . PRO A 1 111 ? -51.480 9.113 10.365 1.00 61.53 111 PRO A CA 1
ATOM 914 C C . PRO A 1 111 ? -51.350 10.180 9.278 1.00 61.53 111 PRO A C 1
ATOM 916 O O . PRO A 1 111 ? -51.183 11.363 9.591 1.00 61.53 111 PRO A O 1
ATOM 919 N N . ASP A 1 112 ? -51.417 9.739 8.020 1.00 57.59 112 ASP A N 1
ATOM 920 C CA . ASP A 1 112 ? -51.608 10.615 6.868 1.00 57.59 112 ASP A CA 1
ATOM 921 C C . ASP A 1 112 ? -52.800 11.527 7.171 1.00 57.59 112 ASP A C 1
ATOM 923 O O . ASP A 1 112 ? -53.910 11.052 7.429 1.00 57.59 112 ASP A O 1
ATOM 927 N N . THR A 1 113 ? -52.536 12.830 7.222 1.00 53.75 113 THR A N 1
ATOM 928 C CA . THR A 1 113 ? -53.587 13.851 7.229 1.00 53.75 113 THR A CA 1
ATOM 929 C C . THR A 1 113 ? -53.735 14.383 5.817 1.00 53.75 113 THR A C 1
ATOM 931 O O . THR A 1 113 ? -52.680 14.637 5.190 1.00 53.75 113 THR A O 1
#

pLDDT: mean 79.44, std 12.36, range [51.06, 96.31]

Sequence (113 aa):
MLLPLTTAEKWTENVKAHTEHTEANKQVKKNRANKQKCMEDLVWTGEKAARDVNMKKLCNTTKNRAGKYSKPERPVNNEDRKPMTEIREQRNRWVEYFEELFNRPAPPNSPDT

Foldseek 3Di:
DPPPVVVVVVVVVVVVVVVVVVVVVVVVVVVVVVVVVVVVVVVVVVVVVVVVVVVVVVVVVVVVVVVVCLDPPDFDADPVRDRPPDSVVVVVVVVVVVCCVVPPDDDDDDDDD

Organism: NCBI:txid6186

Radius of gyration: 38.16 Å; chains: 1; bounding box: 93×22×103 Å

Secondary structure (DSSP, 8-state):
---HHHHHHHHHHHHHHHHHHHHHHHHHHHHHHHHHHHHHHHHHHHHHHHHHHHHHHHHHHHHHHHHHTSS-SSPEE-TTS-EE--HHHHHHHHHHHHHHHHHPPPPP-PPP-